Protein AF-A0A3A3GIR3-F1 (afdb_monomer)

Secondary structure (DSSP, 8-state):
-EEEEEEEEEEEEEEEEEETTTTEEEEEEEEEEEE------TT----PPEEEEE-GGGGGG--SSSEEEEEEEEEEEETTEEEEEEEEEEEEEEPP---------

Mean predicted aligned error: 8.64 Å

Structure (mmCIF, N/CA/C/O backbone):
data_AF-A0A3A3GIR3-F1
#
_entry.id   AF-A0A3A3GIR3-F1
#
loop_
_atom_site.group_PDB
_atom_site.id
_atom_site.type_symbol
_atom_site.label_atom_id
_atom_site.label_alt_id
_atom_site.label_comp_id
_atom_site.label_asym_id
_atom_site.label_entity_id
_atom_site.label_seq_id
_atom_site.pdbx_PDB_ins_code
_atom_site.Cartn_x
_atom_site.Cartn_y
_atom_site.Cartn_z
_atom_site.occupancy
_atom_site.B_iso_or_equiv
_atom_site.auth_seq_id
_atom_site.auth_comp_id
_atom_site.auth_asym_id
_atom_site.auth_atom_id
_atom_site.pdbx_PDB_model_num
ATOM 1 N N . MET A 1 1 ? -4.699 18.916 -3.707 1.00 73.94 1 MET A N 1
ATOM 2 C CA . MET A 1 1 ? -3.977 18.707 -4.983 1.00 73.94 1 MET A CA 1
ATOM 3 C C . MET A 1 1 ? -3.702 17.224 -5.104 1.00 73.94 1 MET A C 1
ATOM 5 O O . MET A 1 1 ? -3.248 16.655 -4.116 1.00 73.94 1 MET A O 1
ATOM 9 N N . GLU A 1 2 ? -4.017 16.615 -6.243 1.00 80.44 2 GLU A N 1
ATOM 10 C CA . GLU A 1 2 ? -3.791 15.188 -6.496 1.00 80.44 2 GLU A CA 1
ATOM 11 C C . GLU A 1 2 ? -2.673 15.020 -7.524 1.00 80.44 2 GLU A C 1
ATOM 13 O O . GLU A 1 2 ? -2.634 15.735 -8.526 1.00 80.44 2 GLU A O 1
ATOM 18 N N . GLN A 1 3 ? -1.749 14.100 -7.264 1.00 86.56 3 GLN A N 1
ATOM 19 C CA . GLN A 1 3 ? -0.644 13.780 -8.160 1.00 86.56 3 GLN A CA 1
ATOM 20 C C . GLN A 1 3 ? -0.461 12.268 -8.229 1.00 86.56 3 GLN A C 1
ATOM 22 O O . GLN A 1 3 ? -0.477 11.595 -7.205 1.00 86.56 3 GLN A O 1
ATOM 27 N N . LYS A 1 4 ? -0.245 11.728 -9.426 1.00 89.19 4 LYS A N 1
ATOM 28 C CA . LYS A 1 4 ? 0.101 10.316 -9.604 1.00 89.19 4 LYS A CA 1
ATOM 29 C C . LYS A 1 4 ? 1.597 10.102 -9.386 1.00 89.19 4 LYS A C 1
ATOM 31 O O . LYS A 1 4 ? 2.409 10.890 -9.869 1.00 89.19 4 LYS A O 1
ATOM 36 N N . MET A 1 5 ? 1.962 9.034 -8.684 1.00 90.25 5 MET A N 1
ATOM 37 C CA . MET A 1 5 ? 3.349 8.606 -8.513 1.00 90.25 5 MET A CA 1
ATOM 38 C C . MET A 1 5 ? 3.487 7.097 -8.703 1.00 90.25 5 MET A C 1
ATOM 40 O O . MET A 1 5 ? 2.599 6.332 -8.334 1.00 90.25 5 MET A O 1
ATOM 44 N N . LYS A 1 6 ? 4.630 6.662 -9.233 1.00 91.75 6 LYS A N 1
ATOM 45 C CA . LYS A 1 6 ? 4.973 5.240 -9.297 1.00 91.75 6 LYS A 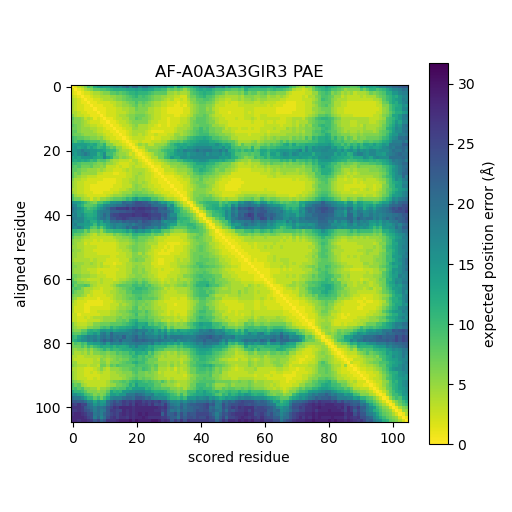CA 1
ATOM 46 C C . LYS A 1 6 ? 5.618 4.800 -7.987 1.00 91.75 6 LYS A C 1
ATOM 48 O O . LYS A 1 6 ? 6.523 5.461 -7.473 1.00 91.75 6 LYS A O 1
ATOM 53 N N . VAL A 1 7 ? 5.160 3.675 -7.457 1.00 91.62 7 VAL A N 1
ATOM 54 C CA . VAL A 1 7 ? 5.666 3.079 -6.220 1.00 91.62 7 VAL A CA 1
ATOM 55 C C . VAL A 1 7 ? 5.879 1.588 -6.403 1.00 91.62 7 VAL A C 1
ATOM 57 O O . VAL A 1 7 ? 5.145 0.943 -7.144 1.00 91.62 7 VAL A O 1
ATOM 60 N N . VAL A 1 8 ? 6.846 1.023 -5.688 1.00 92.00 8 VAL A N 1
ATOM 61 C CA . VAL A 1 8 ? 6.927 -0.431 -5.521 1.00 92.00 8 VAL A CA 1
ATOM 62 C C . VAL A 1 8 ? 6.210 -0.785 -4.231 1.00 92.00 8 VAL A C 1
ATOM 64 O O . VAL A 1 8 ? 6.636 -0.364 -3.155 1.00 92.00 8 VAL A O 1
ATOM 67 N N . VAL A 1 9 ? 5.127 -1.547 -4.331 1.00 92.94 9 VAL A N 1
ATOM 68 C CA . VAL A 1 9 ? 4.474 -2.150 -3.168 1.00 92.94 9 VAL A CA 1
ATOM 69 C C . VAL A 1 9 ? 5.265 -3.397 -2.800 1.00 92.94 9 VAL A C 1
ATOM 71 O O . VAL A 1 9 ? 5.506 -4.262 -3.638 1.00 92.94 9 VAL A O 1
ATOM 74 N N . LEU A 1 10 ? 5.701 -3.462 -1.546 1.00 92.06 10 LEU A N 1
ATOM 75 C CA . LEU A 1 10 ? 6.545 -4.530 -1.010 1.00 92.06 10 LEU A CA 1
ATOM 76 C C . LEU A 1 10 ? 5.731 -5.604 -0.290 1.00 92.06 10 LEU A C 1
ATOM 78 O O . LEU A 1 10 ? 6.126 -6.763 -0.256 1.00 92.06 10 LEU A O 1
ATOM 82 N N . GLY A 1 11 ? 4.617 -5.206 0.320 1.00 91.50 11 GLY A N 1
ATOM 83 C CA . GLY A 1 11 ? 3.799 -6.070 1.159 1.00 91.50 11 GLY A CA 1
ATOM 84 C C . GLY A 1 11 ? 2.511 -5.374 1.568 1.00 91.50 11 GLY A C 1
ATOM 85 O O . GLY A 1 11 ? 2.456 -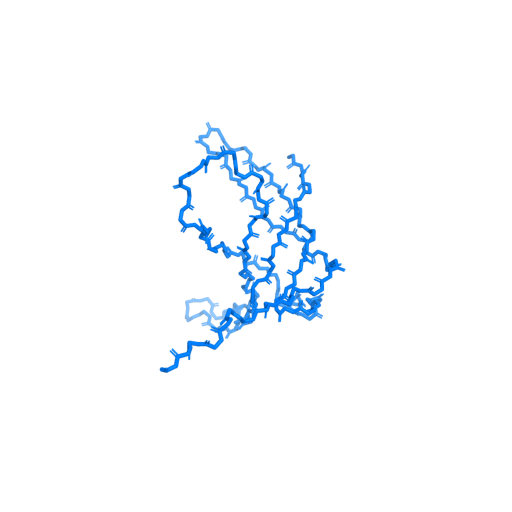4.145 1.632 1.00 91.50 11 GLY A O 1
ATOM 86 N N . ALA A 1 12 ? 1.491 -6.154 1.900 1.00 93.00 12 ALA A N 1
ATOM 87 C CA . ALA A 1 12 ? 0.307 -5.657 2.580 1.00 93.00 12 ALA A CA 1
ATOM 88 C C . ALA A 1 12 ? -0.141 -6.647 3.654 1.00 93.00 12 ALA A C 1
ATOM 90 O O . ALA A 1 12 ? 0.119 -7.845 3.555 1.00 93.00 12 ALA A O 1
ATOM 91 N N . SER A 1 13 ? -0.806 -6.148 4.690 1.00 92.81 13 SER A N 1
ATOM 92 C CA . SER A 1 13 ? -1.337 -6.965 5.782 1.00 92.81 13 SER A CA 1
ATOM 93 C C . SER A 1 13 ? -2.698 -6.444 6.218 1.00 92.81 13 SER A C 1
ATOM 95 O O . SER A 1 13 ? -2.910 -5.235 6.273 1.00 92.81 13 SER A O 1
ATOM 97 N N . ARG A 1 14 ? -3.621 -7.354 6.531 1.00 93.50 14 ARG A N 1
ATOM 98 C CA . ARG A 1 14 ? -4.912 -7.016 7.135 1.00 93.50 14 ARG A CA 1
ATOM 99 C C . ARG A 1 14 ? -4.816 -7.093 8.647 1.00 93.50 14 ARG A C 1
ATOM 101 O O . ARG A 1 14 ? -4.106 -7.945 9.178 1.00 93.50 14 ARG A O 1
ATOM 108 N N . TYR A 1 15 ? -5.564 -6.236 9.319 1.00 92.38 15 TYR A N 1
ATOM 109 C CA . TYR A 1 15 ? -5.777 -6.303 10.755 1.00 92.38 15 TYR A CA 1
ATOM 110 C C . TYR A 1 15 ? -7.264 -6.105 11.051 1.00 92.38 15 TYR A C 1
ATOM 112 O O . TYR A 1 15 ? -7.943 -5.358 10.349 1.00 92.38 15 TYR A O 1
ATOM 120 N N . ALA A 1 16 ? -7.746 -6.791 12.080 1.00 92.56 16 ALA A N 1
ATOM 121 C CA . ALA A 1 16 ? -9.074 -6.634 12.655 1.00 92.56 16 ALA A CA 1
ATOM 122 C C . ALA A 1 16 ? -8.951 -6.925 14.154 1.00 92.56 16 ALA A C 1
ATOM 124 O O . ALA A 1 16 ? -8.362 -7.940 14.533 1.00 92.56 16 ALA A O 1
ATOM 125 N N . PHE A 1 17 ? -9.406 -6.005 14.998 1.00 92.06 17 PHE A N 1
ATOM 126 C CA . PHE A 1 17 ? -9.410 -6.163 16.450 1.00 92.06 17 PHE A CA 1
ATOM 127 C C . PHE A 1 17 ? -10.528 -5.329 17.075 1.00 92.06 17 PHE A C 1
ATOM 129 O O . PHE A 1 17 ? -10.953 -4.324 16.513 1.00 92.06 17 PHE A O 1
ATOM 136 N N . GLU A 1 18 ? -10.997 -5.734 18.249 1.00 92.12 18 GLU A N 1
ATOM 137 C CA . GLU A 1 18 ? -12.016 -5.001 18.998 1.00 92.12 18 GLU A CA 1
ATOM 138 C C . GLU A 1 18 ? -11.366 -3.907 19.858 1.00 92.12 18 GLU A C 1
ATOM 140 O O . GLU A 1 18 ? -10.377 -4.149 20.554 1.00 92.12 18 GLU A O 1
ATOM 145 N N . ASP A 1 19 ? -11.900 -2.687 19.810 1.00 89.31 19 ASP A N 1
ATOM 146 C CA . ASP A 1 19 ? -11.495 -1.614 20.716 1.00 89.31 19 ASP A CA 1
ATOM 147 C C . ASP A 1 19 ? -12.171 -1.795 22.077 1.00 89.31 19 ASP A C 1
ATOM 149 O O . ASP A 1 19 ? -13.357 -1.504 22.238 1.00 89.31 19 ASP A O 1
ATOM 153 N N . GLU A 1 20 ? -11.389 -2.201 23.077 1.00 85.62 20 GLU A N 1
ATOM 154 C CA . GLU A 1 20 ? -11.838 -2.433 24.456 1.00 85.62 20 GLU A CA 1
ATOM 155 C C . GLU A 1 20 ? -12.568 -1.232 25.086 1.00 85.62 20 GLU A C 1
ATOM 157 O O . GLU A 1 20 ? -13.347 -1.402 26.022 1.00 85.62 20 GLU A O 1
ATOM 162 N N . LYS A 1 21 ? -12.335 -0.001 24.603 1.00 85.12 21 LYS A N 1
ATOM 163 C CA . LYS A 1 21 ? -12.973 1.205 25.155 1.00 85.12 21 LYS A CA 1
ATOM 164 C C . LYS A 1 21 ? -14.306 1.543 24.505 1.00 85.12 21 LYS A C 1
ATOM 166 O O . LYS A 1 21 ? -15.158 2.140 25.162 1.00 85.12 21 LYS A O 1
ATOM 171 N N . SER A 1 22 ? -14.464 1.247 23.218 1.00 84.31 22 SER A N 1
ATOM 172 C CA . SER A 1 22 ? -15.651 1.632 22.447 1.00 84.31 22 SER A CA 1
ATOM 173 C C . SER A 1 22 ? -16.537 0.452 22.047 1.00 84.31 22 SER A C 1
ATOM 175 O O . SER A 1 22 ? -17.664 0.684 21.606 1.00 84.31 22 SER A O 1
ATOM 177 N N . GLY A 1 23 ? -16.058 -0.788 22.213 1.00 82.88 23 GLY A N 1
ATOM 178 C CA . GLY A 1 23 ? -16.731 -2.015 21.776 1.00 82.88 23 GLY A CA 1
ATOM 179 C C . GLY A 1 23 ? -16.901 -2.095 20.257 1.00 82.88 23 GLY A C 1
ATOM 180 O O . GLY A 1 23 ? -17.776 -2.802 19.765 1.00 82.88 23 GLY A O 1
ATOM 181 N N . ARG A 1 24 ? -16.139 -1.294 19.501 1.00 87.00 24 ARG A N 1
ATOM 182 C CA . ARG A 1 24 ? -16.204 -1.247 18.038 1.00 87.00 24 ARG A CA 1
ATOM 183 C C . ARG A 1 24 ? -15.082 -2.079 17.448 1.00 87.00 24 ARG A C 1
ATOM 185 O O . ARG A 1 24 ? -13.941 -1.998 17.895 1.00 87.00 24 ARG A O 1
ATOM 192 N N . GLU A 1 25 ? -15.405 -2.822 16.401 1.00 88.62 25 GLU A N 1
ATOM 193 C CA . GLU A 1 25 ? -14.409 -3.501 15.585 1.00 88.62 25 GLU A CA 1
ATOM 194 C C . GLU A 1 25 ? -13.625 -2.468 14.764 1.00 88.62 25 GLU A C 1
ATOM 196 O O . GLU A 1 25 ? -14.198 -1.633 14.059 1.00 88.62 25 GLU A O 1
ATOM 201 N N . ILE A 1 26 ? -12.301 -2.494 14.901 1.00 88.69 26 ILE A N 1
ATOM 202 C CA . ILE A 1 26 ? -11.363 -1.701 14.116 1.00 88.69 26 ILE A CA 1
ATOM 203 C C . ILE A 1 26 ? -10.683 -2.642 13.135 1.00 88.69 26 ILE A C 1
ATOM 205 O O . ILE A 1 26 ? -9.876 -3.493 13.512 1.00 88.69 26 ILE A O 1
ATOM 209 N N . GLU A 1 27 ? -10.961 -2.430 11.856 1.00 92.56 27 GLU A N 1
ATOM 210 C CA . GLU A 1 27 ? -10.368 -3.186 10.765 1.00 92.56 27 GLU A CA 1
ATOM 211 C C . GLU A 1 27 ? -9.679 -2.278 9.743 1.00 92.56 27 GLU A C 1
ATOM 213 O O . GLU A 1 27 ? -9.987 -1.091 9.603 1.00 92.56 27 GLU A O 1
ATOM 218 N N . GLY A 1 28 ? -8.698 -2.830 9.036 1.00 93.12 28 GLY A N 1
ATOM 219 C CA . GLY A 1 28 ? -8.033 -2.137 7.943 1.00 93.12 28 GLY A CA 1
ATOM 220 C C . GL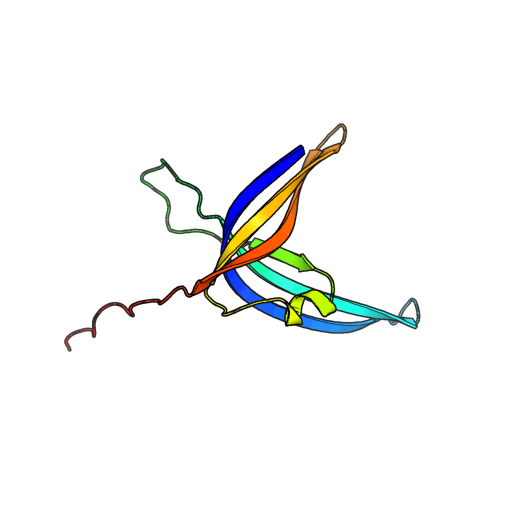Y A 1 28 ? -6.945 -2.958 7.270 1.00 93.12 28 GLY A C 1
ATOM 221 O O . GLY A 1 28 ? -6.635 -4.090 7.648 1.00 93.12 28 GLY A O 1
ATOM 222 N N . CYS A 1 29 ? -6.349 -2.361 6.245 1.00 93.50 29 CYS A N 1
ATOM 223 C CA . CYS A 1 29 ? -5.237 -2.922 5.497 1.00 93.50 29 CYS A CA 1
ATOM 224 C C . CYS A 1 29 ? -4.038 -1.977 5.568 1.00 93.50 29 CYS A C 1
ATOM 226 O O . CYS A 1 29 ? -4.144 -0.800 5.236 1.00 93.50 29 CYS A O 1
ATOM 228 N N . LYS A 1 30 ? -2.872 -2.482 5.966 1.00 93.81 30 LYS A N 1
ATOM 229 C CA . LYS A 1 30 ? -1.616 -1.734 5.969 1.00 93.81 30 LYS A CA 1
ATOM 230 C C . LYS A 1 30 ? -0.781 -2.121 4.759 1.00 93.81 30 LYS A C 1
ATOM 232 O O . LYS A 1 30 ? -0.380 -3.278 4.639 1.00 93.81 30 LYS A O 1
ATOM 237 N N . VAL A 1 31 ? -0.500 -1.155 3.890 1.00 93.19 31 VAL A N 1
ATOM 238 C CA . VAL A 1 31 ? 0.267 -1.339 2.651 1.00 93.19 31 VAL A CA 1
ATOM 239 C C . VAL A 1 31 ? 1.650 -0.728 2.816 1.00 93.19 31 VAL A C 1
ATOM 241 O O . VAL A 1 31 ? 1.771 0.451 3.141 1.00 93.19 31 VAL A O 1
ATOM 244 N N . HIS A 1 32 ? 2.690 -1.521 2.577 1.00 94.06 32 HIS A N 1
ATOM 245 C CA . HIS A 1 32 ? 4.087 -1.105 2.616 1.00 94.06 32 HIS A CA 1
ATOM 246 C C . HIS A 1 32 ? 4.600 -0.846 1.200 1.00 94.06 32 HIS A C 1
ATOM 248 O O . HIS A 1 32 ? 4.514 -1.724 0.341 1.00 94.06 32 HIS A O 1
ATOM 254 N N . TYR A 1 33 ? 5.165 0.334 0.955 1.00 92.12 33 TYR A N 1
ATOM 255 C CA . TYR A 1 33 ? 5.642 0.725 -0.371 1.00 92.12 33 TYR A CA 1
ATOM 256 C C . TYR A 1 33 ? 6.884 1.616 -0.312 1.00 92.12 33 TYR A C 1
ATOM 258 O O . TYR A 1 33 ? 7.146 2.293 0.683 1.00 92.12 33 TYR A O 1
ATOM 266 N N . VAL A 1 34 ? 7.637 1.656 -1.408 1.00 91.25 34 VAL A N 1
ATOM 267 C CA . VAL A 1 34 ? 8.720 2.620 -1.632 1.00 91.25 34 VAL A CA 1
ATOM 268 C C . VAL A 1 34 ? 8.399 3.486 -2.851 1.00 91.25 34 VAL A C 1
ATOM 270 O O . VAL A 1 34 ? 8.011 2.955 -3.894 1.00 91.25 34 VAL A O 1
ATOM 273 N N . PRO A 1 35 ? 8.518 4.821 -2.752 1.00 88.88 35 PRO A N 1
ATOM 274 C CA . PRO A 1 35 ? 8.340 5.688 -3.906 1.00 88.88 35 PRO A CA 1
ATOM 275 C C . PRO A 1 35 ? 9.517 5.530 -4.866 1.00 88.88 35 PRO A C 1
ATOM 277 O O . PRO A 1 35 ? 10.673 5.596 -4.447 1.00 88.88 35 PRO A O 1
ATOM 280 N N . ILE A 1 36 ? 9.228 5.388 -6.158 1.00 82.94 36 ILE A N 1
ATOM 281 C CA . ILE A 1 36 ? 10.251 5.453 -7.204 1.00 82.94 36 ILE A CA 1
ATOM 282 C C . ILE A 1 36 ? 10.476 6.932 -7.503 1.00 82.94 36 ILE A C 1
ATOM 284 O O . ILE A 1 36 ? 9.946 7.491 -8.461 1.00 82.94 36 ILE A O 1
ATOM 288 N N . ALA A 1 37 ? 11.191 7.607 -6.609 1.00 71.62 37 ALA A N 1
ATOM 289 C CA . ALA A 1 37 ? 11.687 8.941 -6.895 1.00 71.62 37 ALA A CA 1
ATOM 290 C C . ALA A 1 37 ? 12.959 8.816 -7.739 1.00 71.62 37 ALA A C 1
ATOM 292 O O . ALA A 1 37 ? 13.818 7.983 -7.454 1.00 71.62 37 ALA A O 1
ATOM 293 N N . ALA A 1 38 ? 13.105 9.674 -8.746 1.00 55.41 38 ALA A N 1
ATOM 294 C CA . ALA A 1 38 ? 14.407 9.928 -9.345 1.00 55.41 38 ALA A CA 1
ATOM 295 C C . ALA A 1 38 ? 15.238 10.702 -8.311 1.00 55.41 38 ALA A C 1
ATOM 297 O O . ALA A 1 38 ? 15.149 11.927 -8.241 1.00 55.41 38 ALA A O 1
ATOM 298 N N . SER A 1 39 ? 15.969 10.010 -7.434 1.00 54.34 39 SER A N 1
ATOM 299 C CA . SER A 1 39 ? 16.921 10.696 -6.566 1.00 54.34 39 SER A CA 1
ATOM 300 C C . SER A 1 39 ? 18.158 11.056 -7.386 1.00 54.34 39 SER A C 1
ATOM 302 O O . SER A 1 39 ? 18.851 10.207 -7.935 1.00 54.34 39 SER A O 1
ATOM 304 N N . THR A 1 40 ? 18.411 12.354 -7.507 1.00 56.03 40 THR A N 1
ATOM 305 C CA . THR A 1 40 ? 19.587 12.941 -8.167 1.00 56.03 40 THR A CA 1
ATOM 306 C C . THR A 1 40 ? 20.807 13.021 -7.243 1.00 56.03 40 THR A C 1
ATOM 308 O O . THR A 1 40 ? 21.839 13.568 -7.626 1.00 56.03 40 THR A O 1
ATOM 311 N N . GLU A 1 41 ? 20.716 12.491 -6.021 1.00 59.88 41 GLU A N 1
ATOM 312 C CA . GLU A 1 41 ? 21.778 12.574 -5.020 1.00 59.88 41 GLU A CA 1
ATOM 313 C C . GLU A 1 41 ? 22.627 11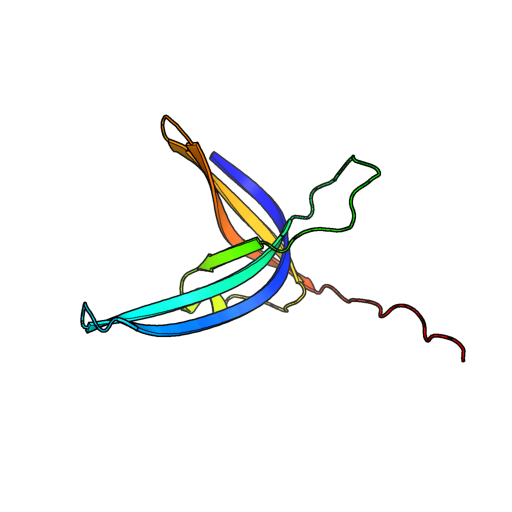.298 -5.000 1.00 59.88 41 GLU A C 1
ATOM 315 O O . GLU A 1 41 ? 22.190 10.240 -4.550 1.00 59.88 41 GLU A O 1
ATOM 320 N N . ASN A 1 42 ? 23.885 11.431 -5.429 1.00 58.09 42 ASN A N 1
ATOM 321 C CA . ASN A 1 42 ? 24.883 10.360 -5.583 1.00 58.09 42 ASN A CA 1
ATOM 322 C C . ASN A 1 42 ? 25.306 9.639 -4.281 1.00 58.09 42 ASN A C 1
ATOM 324 O O . ASN A 1 42 ? 26.282 8.894 -4.295 1.00 58.09 42 ASN A O 1
ATOM 328 N N . ASN A 1 43 ? 24.625 9.855 -3.151 1.00 65.12 43 ASN A N 1
ATOM 329 C CA . ASN A 1 43 ? 25.054 9.349 -1.843 1.00 65.12 43 ASN A CA 1
ATOM 330 C C . ASN A 1 43 ? 23.925 8.726 -0.998 1.00 65.12 43 ASN A C 1
ATOM 332 O O . ASN A 1 43 ? 23.990 8.726 0.232 1.00 65.12 43 ASN A O 1
ATOM 336 N N . GLN A 1 44 ? 22.878 8.193 -1.634 1.00 63.66 44 GLN A N 1
ATOM 337 C CA . GLN A 1 44 ? 21.781 7.525 -0.925 1.00 63.66 44 GLN A CA 1
ATOM 338 C C . GLN A 1 44 ? 22.052 6.025 -0.719 1.00 63.66 44 GLN A C 1
ATOM 340 O O . GLN A 1 44 ? 22.274 5.276 -1.667 1.00 63.66 44 GLN A O 1
ATOM 345 N N . LYS A 1 45 ? 21.986 5.563 0.538 1.00 65.56 45 LYS A N 1
ATOM 346 C CA . LYS A 1 45 ? 22.097 4.143 0.932 1.00 65.56 45 LYS A CA 1
ATOM 347 C C . LYS A 1 45 ? 20.726 3.448 0.939 1.00 65.56 45 LYS A C 1
ATOM 349 O O . LYS A 1 45 ? 20.310 2.895 1.954 1.00 65.56 45 LYS A O 1
ATOM 354 N N . GLY A 1 46 ? 20.028 3.492 -0.194 1.00 72.50 46 GLY A N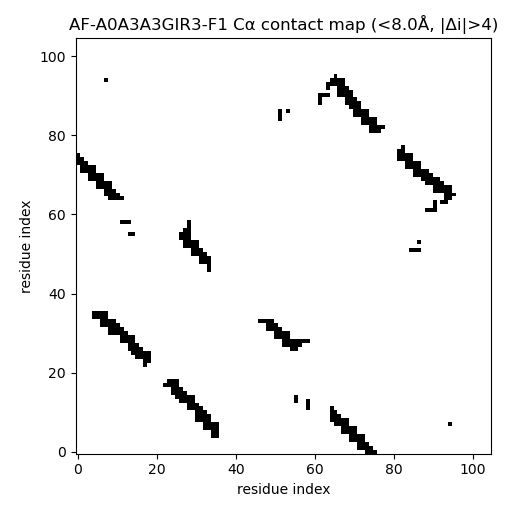 1
ATOM 355 C CA . GLY A 1 46 ? 18.705 2.881 -0.365 1.00 72.50 46 GLY A CA 1
ATOM 356 C C . GLY A 1 46 ? 17.531 3.761 0.086 1.00 72.50 46 GLY A C 1
ATOM 357 O O . GLY A 1 46 ? 17.698 4.939 0.396 1.00 72.50 46 GLY A O 1
ATOM 358 N N . LEU A 1 47 ? 16.326 3.180 0.085 1.00 80.56 47 LEU A N 1
ATOM 359 C CA . LEU A 1 47 ? 15.061 3.863 0.383 1.00 80.56 47 LEU A CA 1
ATOM 360 C C . LEU A 1 47 ? 14.379 3.243 1.605 1.00 80.56 47 LEU A C 1
ATOM 362 O O . LEU A 1 47 ? 14.341 2.023 1.748 1.00 80.56 47 LEU A O 1
ATOM 366 N N . ILE A 1 48 ? 13.796 4.085 2.462 1.00 85.06 48 ILE A N 1
ATOM 367 C CA . ILE A 1 48 ? 13.016 3.634 3.620 1.00 85.06 48 ILE A CA 1
ATOM 368 C C . ILE A 1 48 ? 11.57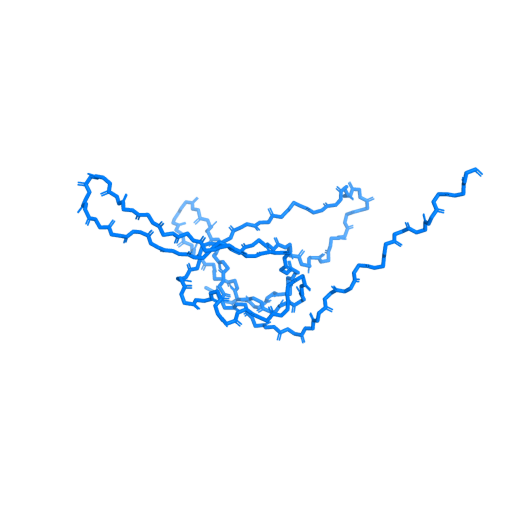8 3.325 3.169 1.00 85.06 48 ILE A C 1
ATOM 370 O O . ILE A 1 48 ? 10.916 4.223 2.633 1.00 85.06 48 ILE A O 1
ATOM 374 N N . PRO A 1 49 ? 11.064 2.102 3.404 1.00 89.06 49 PRO A N 1
ATOM 375 C CA . PRO A 1 49 ? 9.667 1.775 3.150 1.00 89.06 49 PRO A CA 1
ATOM 376 C C . PRO A 1 49 ? 8.717 2.654 3.958 1.00 89.06 49 PRO A C 1
ATOM 378 O O . PRO A 1 49 ? 8.868 2.825 5.169 1.00 89.06 49 PRO A O 1
ATOM 381 N N . LYS A 1 50 ? 7.702 3.182 3.283 1.00 90.81 50 LYS A N 1
ATOM 382 C CA . LYS A 1 50 ? 6.566 3.872 3.893 1.00 90.81 50 LYS A CA 1
ATOM 383 C C . LYS A 1 50 ? 5.413 2.894 4.074 1.00 90.81 50 LYS A C 1
ATOM 385 O O . LYS A 1 50 ? 5.368 1.854 3.420 1.00 90.81 50 LYS A O 1
ATOM 390 N N . ALA A 1 51 ? 4.495 3.227 4.974 1.00 91.38 51 ALA A N 1
ATOM 391 C CA . ALA A 1 51 ? 3.294 2.444 5.202 1.00 91.38 51 ALA A CA 1
ATOM 392 C C . ALA A 1 51 ? 2.069 3.351 5.236 1.00 91.38 51 ALA A C 1
ATOM 394 O O . ALA A 1 51 ? 2.110 4.401 5.875 1.00 91.38 51 ALA A O 1
ATOM 395 N N . GLU A 1 52 ? 0.997 2.916 4.586 1.00 91.69 52 GLU A N 1
ATOM 396 C CA . GLU A 1 52 ? -0.289 3.611 4.572 1.00 91.69 52 GLU A CA 1
ATOM 397 C C . GLU A 1 52 ? -1.412 2.664 4.966 1.00 91.69 52 GLU A C 1
ATOM 399 O O . GLU A 1 52 ? -1.386 1.469 4.653 1.00 91.69 52 GLU A O 1
ATOM 404 N N . THR A 1 53 ? -2.386 3.218 5.680 1.00 91.81 53 THR A N 1
ATOM 405 C CA . THR A 1 53 ? -3.579 2.493 6.105 1.00 91.81 53 THR A CA 1
ATOM 406 C C . THR A 1 53 ? -4.706 2.743 5.114 1.00 91.81 53 THR A C 1
ATOM 408 O O . THR A 1 53 ? -5.075 3.886 4.842 1.00 91.81 53 THR A O 1
ATOM 411 N N . MET A 1 54 ? -5.268 1.650 4.618 1.00 89.69 54 MET A N 1
ATOM 412 C CA . MET A 1 54 ? -6.366 1.580 3.666 1.00 89.69 54 MET A CA 1
ATOM 413 C C . MET A 1 54 ? -7.542 0.818 4.284 1.00 89.69 54 MET A C 1
ATOM 415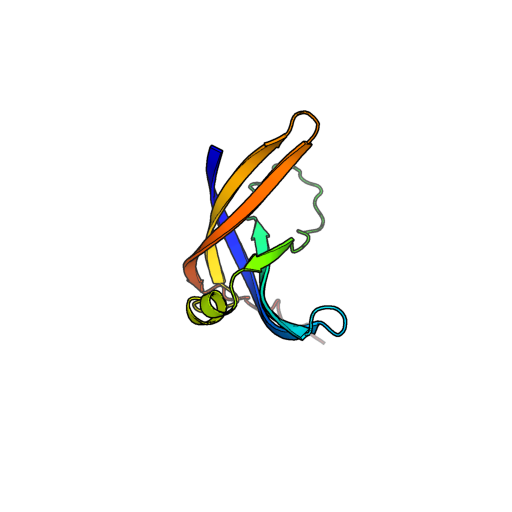 O O . MET A 1 54 ? -7.408 0.184 5.336 1.00 89.69 54 MET A O 1
ATOM 419 N N . GLU A 1 55 ? -8.692 0.870 3.618 1.00 90.56 55 GLU A N 1
ATOM 420 C CA . GLU A 1 55 ? -9.863 0.079 3.999 1.00 90.56 55 GLU A CA 1
ATOM 421 C C . GLU A 1 55 ? -9.554 -1.423 3.967 1.00 90.56 55 GLU A C 1
ATOM 423 O O . GLU A 1 55 ? -8.691 -1.883 3.217 1.00 90.56 55 GLU A O 1
ATOM 428 N N . TYR A 1 56 ? -10.249 -2.204 4.794 1.00 90.44 56 TYR A N 1
ATOM 429 C CA . TYR A 1 56 ? -10.018 -3.646 4.898 1.00 90.44 56 TYR A CA 1
ATOM 430 C C . TYR A 1 56 ? -10.245 -4.375 3.560 1.00 90.44 56 TYR A C 1
ATOM 432 O O . TYR A 1 56 ? -9.467 -5.257 3.185 1.00 90.44 56 TYR A O 1
ATOM 440 N N . SER A 1 57 ? -11.265 -3.948 2.808 1.00 89.69 57 SER A N 1
ATOM 441 C CA . SER A 1 57 ? -11.621 -4.434 1.467 1.00 89.69 57 SER A CA 1
ATOM 442 C C . SER A 1 57 ? -10.499 -4.258 0.443 1.00 89.69 57 SER A C 1
ATOM 444 O O . SER A 1 57 ? -10.305 -5.139 -0.396 1.00 89.69 57 SER A O 1
ATOM 446 N N . PHE A 1 58 ? -9.714 -3.181 0.562 1.00 88.19 58 PHE A N 1
ATOM 447 C CA . PHE A 1 58 ? -8.643 -2.830 -0.372 1.00 88.19 58 PHE A CA 1
ATOM 448 C C . PHE A 1 58 ? -7.587 -3.932 -0.509 1.00 88.19 58 PHE A C 1
ATOM 450 O O . PHE A 1 58 ? -6.974 -4.092 -1.560 1.00 88.19 58 PHE A O 1
ATOM 457 N N . PHE A 1 59 ? -7.385 -4.741 0.534 1.00 88.94 59 PHE A N 1
ATOM 458 C CA . PHE A 1 59 ? -6.450 -5.862 0.474 1.00 88.94 59 PHE A CA 1
ATOM 459 C C . PHE A 1 59 ? -6.777 -6.850 -0.654 1.00 88.94 59 PHE A C 1
ATOM 461 O O . PHE A 1 59 ? -5.867 -7.418 -1.247 1.00 88.94 59 PHE A O 1
ATOM 468 N N . ASN A 1 60 ? -8.062 -7.044 -0.964 1.00 87.94 60 ASN A N 1
ATOM 469 C CA . ASN A 1 60 ? -8.495 -7.965 -2.016 1.00 87.94 60 ASN A CA 1
ATOM 470 C C . ASN A 1 60 ? -8.309 -7.381 -3.426 1.00 87.94 60 ASN A C 1
ATOM 472 O O . ASN A 1 60 ? -8.347 -8.123 -4.403 1.00 87.94 60 ASN A O 1
ATOM 476 N N . GLU A 1 61 ? -8.125 -6.065 -3.535 1.00 88.06 61 GLU A N 1
ATOM 477 C CA . GLU A 1 61 ? -7.884 -5.360 -4.798 1.00 88.06 61 GLU A CA 1
ATOM 478 C C . GLU A 1 61 ? -6.394 -5.330 -5.165 1.00 88.06 61 GLU A C 1
ATOM 480 O O . GLU A 1 61 ? -6.027 -5.004 -6.297 1.00 88.06 61 GLU A O 1
ATOM 485 N N . LEU A 1 62 ? -5.512 -5.677 -4.221 1.00 86.56 62 LEU A N 1
ATOM 486 C CA . LEU A 1 62 ? -4.083 -5.748 -4.481 1.00 86.56 62 LEU A CA 1
ATOM 487 C C . LEU A 1 62 ? -3.765 -6.908 -5.429 1.00 86.56 62 LEU A C 1
ATOM 489 O O . LEU A 1 62 ? -4.071 -8.066 -5.159 1.00 86.56 62 LEU A O 1
ATOM 493 N N . GLY A 1 63 ? -3.092 -6.573 -6.531 1.00 86.75 63 GLY A N 1
ATOM 494 C CA . GLY A 1 63 ? -2.468 -7.548 -7.425 1.00 86.75 63 GLY A CA 1
ATOM 495 C C . GLY A 1 63 ? -1.238 -8.233 -6.813 1.00 86.75 63 GLY A C 1
ATOM 496 O O . GLY A 1 63 ? -1.090 -8.348 -5.597 1.00 86.75 63 GLY A O 1
ATOM 497 N N . THR A 1 64 ? -0.321 -8.678 -7.670 1.00 88.19 64 THR A N 1
ATOM 498 C CA . THR A 1 64 ? 0.911 -9.347 -7.235 1.00 88.19 64 THR A CA 1
ATOM 499 C C . THR A 1 64 ? 1.808 -8.406 -6.433 1.00 88.19 64 THR A C 1
ATOM 501 O O . THR A 1 64 ? 2.192 -7.336 -6.904 1.00 88.19 64 THR A O 1
ATOM 504 N N . VAL A 1 65 ? 2.202 -8.854 -5.241 1.00 88.19 65 VAL A N 1
ATOM 505 C CA . VAL A 1 65 ? 3.147 -8.164 -4.361 1.00 88.19 65 VAL A CA 1
ATOM 506 C C . VAL A 1 65 ? 4.346 -9.094 -4.106 1.00 88.19 65 VAL A C 1
ATOM 508 O O . VAL A 1 65 ? 4.124 -10.246 -3.733 1.00 88.19 65 VAL A O 1
ATOM 511 N N . PRO A 1 66 ? 5.604 -8.647 -4.286 1.00 91.06 66 PRO A N 1
ATOM 512 C CA . PRO A 1 66 ? 6.023 -7.297 -4.656 1.00 91.06 66 PRO A CA 1
ATOM 513 C C . PRO A 1 66 ? 5.695 -6.933 -6.113 1.00 91.06 66 PRO A C 1
ATOM 515 O O . PRO A 1 66 ? 5.810 -7.749 -7.027 1.00 91.06 66 PRO A O 1
ATOM 518 N N . GLY A 1 67 ? 5.299 -5.680 -6.330 1.00 91.69 67 GLY A N 1
ATOM 519 C CA . GLY A 1 67 ? 4.856 -5.196 -7.637 1.00 91.69 67 GLY A CA 1
ATOM 520 C C . GLY A 1 67 ? 4.992 -3.689 -7.784 1.00 91.69 67 GLY A C 1
ATOM 521 O O . GLY A 1 67 ? 5.086 -2.955 -6.798 1.00 91.69 67 GLY A O 1
ATOM 522 N N . LEU A 1 68 ? 5.012 -3.225 -9.027 1.00 92.12 68 LEU A N 1
ATOM 523 C CA . LEU A 1 68 ? 4.950 -1.821 -9.388 1.00 92.12 68 LEU A CA 1
ATOM 524 C C . LEU A 1 68 ? 3.486 -1.380 -9.446 1.00 92.12 68 LEU A C 1
ATOM 526 O O . LEU A 1 68 ? 2.660 -2.008 -10.109 1.00 92.12 68 LEU A O 1
ATOM 530 N N . TYR A 1 69 ? 3.182 -0.275 -8.775 1.00 93.88 69 TYR A N 1
ATOM 531 C CA . TYR A 1 69 ? 1.852 0.315 -8.716 1.00 93.88 69 TYR A CA 1
ATOM 532 C C . TYR A 1 69 ? 1.909 1.805 -9.059 1.00 93.88 69 TYR A C 1
ATOM 534 O O . TYR A 1 69 ? 2.887 2.500 -8.768 1.00 93.88 69 TYR A O 1
ATOM 542 N N . GLU A 1 70 ? 0.833 2.314 -9.649 1.00 93.12 70 GLU A N 1
ATOM 543 C CA . GLU A 1 70 ? 0.543 3.745 -9.698 1.00 93.12 70 GLU A CA 1
ATOM 544 C C . GLU A 1 70 ? -0.295 4.112 -8.477 1.00 93.12 70 GLU A C 1
ATOM 546 O O . GLU A 1 70 ? -1.340 3.511 -8.250 1.00 93.12 70 GLU A O 1
ATOM 551 N N . ALA A 1 71 ? 0.154 5.082 -7.687 1.00 92.25 71 ALA A N 1
ATOM 552 C CA . ALA A 1 71 ? -0.556 5.561 -6.510 1.00 92.25 71 ALA A CA 1
ATOM 553 C C . ALA A 1 71 ? -0.906 7.043 -6.650 1.00 92.25 71 ALA A C 1
ATOM 555 O O . ALA A 1 71 ? -0.133 7.833 -7.200 1.00 92.25 71 ALA A O 1
ATOM 556 N N . THR A 1 72 ? -2.049 7.437 -6.100 1.00 91.50 72 THR A N 1
ATOM 557 C CA . THR A 1 72 ? -2.468 8.836 -6.015 1.00 91.50 72 THR A CA 1
ATOM 558 C C . THR A 1 72 ? -1.992 9.446 -4.704 1.00 91.50 72 THR A C 1
ATOM 560 O O . THR A 1 72 ? -2.294 8.962 -3.618 1.00 91.50 72 THR A O 1
ATOM 563 N N . VAL A 1 73 ? -1.267 10.553 -4.799 1.00 89.12 73 VAL A N 1
ATOM 564 C CA . VAL A 1 73 ? -0.842 11.381 -3.673 1.00 89.12 73 VAL A CA 1
ATOM 565 C C . VAL A 1 73 ? -1.772 12.568 -3.564 1.00 89.12 73 VAL A C 1
ATOM 567 O O . VAL A 1 73 ? -1.827 13.411 -4.459 1.00 89.12 73 VAL A O 1
ATOM 570 N N . THR A 1 74 ? -2.469 12.659 -2.441 1.00 88.44 74 THR A N 1
ATOM 571 C CA . THR A 1 74 ? -3.288 13.816 -2.104 1.00 88.44 74 THR A CA 1
ATOM 572 C C . THR A 1 74 ? -2.552 14.676 -1.093 1.00 88.44 74 THR A C 1
ATOM 574 O O . THR A 1 74 ? -2.244 14.239 0.017 1.00 88.44 74 THR A O 1
ATOM 577 N N . PHE A 1 75 ? -2.286 15.924 -1.463 1.00 83.81 75 PHE A N 1
ATOM 578 C CA . PHE A 1 75 ? -1.726 16.919 -0.558 1.00 83.81 75 PHE A CA 1
ATOM 579 C C . PHE A 1 75 ? -2.856 17.715 0.087 1.00 83.81 75 PHE A C 1
ATOM 581 O O . PHE A 1 75 ? -3.613 18.407 -0.604 1.00 83.81 75 PHE A O 1
ATOM 588 N N . SER A 1 76 ? -2.942 17.634 1.414 1.00 81.62 76 SER A N 1
ATOM 589 C CA . SER A 1 76 ? -3.774 18.511 2.233 1.00 81.62 76 SER A CA 1
ATOM 590 C C . SER A 1 76 ? -2.888 19.561 2.898 1.00 81.62 76 SER A C 1
ATOM 592 O O . SER A 1 76 ? -1.947 19.223 3.625 1.00 81.62 76 SER A O 1
ATOM 594 N N . MET A 1 77 ? -3.183 20.832 2.639 1.00 75.50 77 MET A N 1
ATOM 595 C CA . MET A 1 77 ? -2.538 21.958 3.305 1.00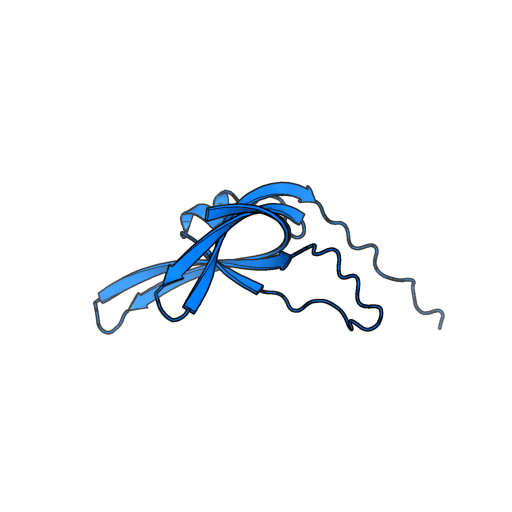 75.50 77 MET A CA 1
ATOM 596 C C . MET A 1 77 ? -3.400 22.367 4.496 1.00 75.50 77 MET A C 1
ATOM 598 O O . MET A 1 77 ? -4.545 22.776 4.330 1.00 75.50 77 MET A O 1
ATOM 602 N N . SER A 1 78 ? -2.853 22.254 5.702 1.00 75.81 78 SER A N 1
ATOM 603 C CA . SER A 1 78 ? -3.365 22.972 6.866 1.00 75.81 78 SER A CA 1
ATOM 604 C C . SER A 1 78 ? -2.403 24.115 7.175 1.00 75.81 78 SER A C 1
ATOM 606 O O . SER A 1 78 ? -1.221 24.025 6.846 1.00 75.81 78 SER A O 1
ATOM 608 N N . SER A 1 79 ? -2.885 25.176 7.821 1.00 70.69 79 SER A N 1
ATOM 609 C CA . SER A 1 79 ? -2.179 26.451 8.048 1.00 70.69 79 SER A CA 1
ATOM 610 C C . SER A 1 79 ? -0.783 26.349 8.686 1.00 70.69 79 SER A C 1
ATOM 612 O O . SER A 1 79 ? -0.054 27.336 8.697 1.00 70.69 79 SER A O 1
ATOM 614 N N . LYS A 1 80 ? -0.387 25.175 9.200 1.00 72.62 80 LYS A N 1
ATOM 615 C CA . LYS A 1 80 ? 0.949 24.905 9.752 1.00 72.62 80 LYS A CA 1
ATOM 616 C C . LYS A 1 80 ? 1.658 23.664 9.200 1.00 72.62 80 LYS A C 1
ATOM 618 O O . LYS A 1 80 ? 2.831 23.496 9.496 1.00 72.62 80 LYS A O 1
ATOM 623 N N . ASN A 1 81 ? 0.990 22.786 8.446 1.00 71.31 81 ASN A N 1
ATOM 624 C CA . ASN A 1 81 ? 1.579 21.518 7.998 1.00 71.31 81 ASN A CA 1
ATOM 625 C C . ASN A 1 81 ? 1.021 21.074 6.642 1.00 71.31 81 ASN A C 1
ATOM 627 O O . ASN A 1 81 ? -0.195 21.072 6.431 1.00 71.31 81 ASN A O 1
ATOM 631 N N . ILE A 1 82 ? 1.914 20.621 5.762 1.00 76.75 82 ILE A N 1
ATOM 632 C CA . ILE A 1 82 ? 1.558 19.910 4.532 1.00 76.75 82 ILE A CA 1
ATOM 633 C C . ILE A 1 82 ? 1.556 18.419 4.863 1.00 76.75 82 ILE A C 1
ATOM 635 O O . ILE A 1 82 ? 2.592 17.860 5.218 1.00 76.75 82 ILE A O 1
ATOM 639 N N . LYS A 1 83 ? 0.393 17.773 4.761 1.00 79.31 83 LYS A N 1
ATOM 640 C CA . LYS A 1 83 ? 0.285 16.314 4.868 1.00 79.31 83 LYS A CA 1
ATOM 641 C C . LYS A 1 83 ? 0.044 15.738 3.480 1.00 79.31 83 LYS A C 1
ATOM 643 O O . LYS A 1 83 ? -0.881 16.168 2.792 1.00 79.31 83 LYS A O 1
ATOM 648 N N . ALA A 1 84 ? 0.879 14.784 3.088 1.00 80.88 84 ALA A N 1
ATOM 649 C CA . ALA A 1 84 ? 0.664 13.958 1.910 1.00 80.88 84 ALA A CA 1
ATOM 650 C C . ALA A 1 84 ? 0.037 12.640 2.369 1.00 80.88 84 ALA A C 1
ATOM 652 O O . ALA A 1 84 ? 0.575 12.002 3.271 1.00 80.88 84 ALA A O 1
ATOM 653 N N . LYS A 1 85 ? -1.091 12.268 1.770 1.00 85.62 85 LYS A N 1
ATOM 654 C CA . LYS A 1 85 ? -1.734 10.966 1.953 1.00 85.62 85 LYS A CA 1
ATOM 655 C C . LYS A 1 85 ? -1.658 10.213 0.637 1.00 85.62 85 LYS A C 1
ATOM 657 O O . LYS A 1 85 ? -1.979 10.792 -0.401 1.00 85.62 85 LYS A O 1
ATOM 662 N N . VAL A 1 86 ? -1.241 8.954 0.676 1.00 86.56 86 VAL A N 1
ATOM 663 C CA . VAL A 1 86 ? -1.204 8.104 -0.518 1.00 86.56 86 VAL A CA 1
ATOM 664 C C . VAL A 1 86 ? -2.398 7.157 -0.514 1.00 86.56 86 VAL A C 1
ATOM 666 O O . VAL A 1 86 ? -2.725 6.561 0.507 1.00 86.56 86 VAL A O 1
ATOM 669 N N . SER A 1 87 ? -3.070 7.045 -1.654 1.00 86.56 87 SER A N 1
ATOM 670 C CA . SER A 1 87 ? -4.264 6.222 -1.843 1.00 86.56 87 SER A CA 1
ATOM 671 C C . SER A 1 87 ? -4.342 5.692 -3.275 1.00 86.56 87 SER A C 1
ATOM 673 O O . SER A 1 87 ? -3.580 6.118 -4.140 1.00 86.56 87 SER A O 1
ATOM 675 N N . ASN A 1 88 ? -5.289 4.787 -3.538 1.00 86.12 88 ASN A N 1
ATOM 676 C CA . ASN A 1 88 ? -5.592 4.244 -4.869 1.00 86.12 88 ASN A CA 1
ATOM 677 C C . ASN A 1 88 ? -4.369 3.626 -5.568 1.00 86.12 88 ASN A C 1
ATOM 679 O O . ASN A 1 88 ? -3.897 4.152 -6.575 1.00 86.12 88 ASN A O 1
ATOM 683 N N . PHE A 1 89 ? -3.851 2.512 -5.036 1.00 88.31 89 PHE A N 1
ATOM 684 C CA . PHE A 1 89 ? -2.760 1.780 -5.686 1.00 88.31 89 PHE A CA 1
ATOM 685 C C . PHE A 1 89 ? -3.317 0.918 -6.824 1.00 88.31 89 PHE A C 1
ATOM 687 O O . PHE A 1 89 ? -3.981 -0.084 -6.581 1.00 88.31 89 PHE A O 1
ATOM 694 N N . SER A 1 90 ? -3.014 1.291 -8.063 1.00 91.38 90 SER A N 1
ATOM 695 C CA . SER A 1 90 ? -3.368 0.536 -9.267 1.00 91.38 90 SER A CA 1
ATOM 696 C C . SER A 1 90 ? -2.179 -0.306 -9.714 1.00 91.38 90 SER A C 1
ATOM 698 O O . SER A 1 90 ? -1.097 0.235 -9.940 1.00 91.38 90 SER A O 1
ATOM 700 N N . PHE A 1 91 ? -2.365 -1.620 -9.824 1.00 92.44 91 PHE A N 1
ATOM 701 C CA . PHE A 1 91 ? -1.307 -2.540 -10.245 1.00 92.44 91 PHE A CA 1
ATOM 702 C C . PHE A 1 91 ? -0.867 -2.255 -11.689 1.00 92.44 91 PHE A C 1
ATOM 704 O O . PHE A 1 91 ? -1.710 -2.092 -12.569 1.00 92.44 91 PHE A O 1
ATOM 711 N N . ILE A 1 92 ? 0.447 -2.206 -11.923 1.00 91.62 92 ILE A N 1
ATOM 712 C CA . ILE A 1 92 ? 1.039 -2.050 -13.257 1.00 91.62 92 ILE A CA 1
ATOM 713 C C . ILE A 1 92 ? 1.681 -3.369 -13.690 1.00 91.62 92 ILE A C 1
ATOM 715 O O . ILE A 1 92 ? 1.269 -3.958 -14.684 1.00 91.62 92 ILE A O 1
ATOM 719 N N . GLU A 1 93 ? 2.700 -3.822 -12.958 1.00 91.00 93 GLU A N 1
ATOM 720 C CA . GLU A 1 93 ? 3.501 -4.993 -13.327 1.00 91.00 93 GLU A CA 1
ATOM 721 C C . GLU A 1 93 ? 4.160 -5.635 -12.096 1.00 91.00 93 GLU A C 1
ATOM 723 O O . GLU A 1 93 ? 4.401 -4.951 -11.097 1.00 91.00 93 GLU A O 1
ATOM 728 N N . PRO A 1 94 ? 4.456 -6.945 -12.119 1.00 89.56 94 PRO A N 1
ATOM 729 C CA . PRO A 1 94 ? 5.155 -7.600 -11.019 1.00 89.56 94 PRO A CA 1
ATOM 730 C C . PRO A 1 94 ? 6.633 -7.187 -10.980 1.00 89.56 94 PRO A C 1
ATOM 732 O O . PRO A 1 94 ? 7.271 -7.024 -12.017 1.00 89.56 94 PRO A O 1
ATOM 735 N N . VAL A 1 95 ? 7.207 -7.073 -9.779 1.00 86.12 95 VAL A N 1
ATOM 736 C CA . VAL A 1 95 ? 8.648 -6.833 -9.612 1.00 86.12 95 VAL A CA 1
ATOM 737 C C . VAL A 1 95 ? 9.325 -8.159 -9.308 1.00 86.12 95 VAL A C 1
ATOM 739 O O . VAL A 1 95 ? 9.011 -8.814 -8.317 1.00 86.12 95 VAL A O 1
ATOM 742 N N . THR A 1 96 ? 10.277 -8.545 -10.155 1.00 78.00 96 THR A N 1
ATOM 743 C CA . THR A 1 96 ? 11.108 -9.729 -9.918 1.00 78.00 96 THR A CA 1
ATOM 744 C C . THR A 1 96 ? 12.438 -9.270 -9.341 1.00 78.00 96 THR A C 1
ATOM 746 O O . THR A 1 96 ? 13.146 -8.480 -9.960 1.00 78.00 96 THR A O 1
ATOM 749 N N . PHE A 1 97 ? 12.776 -9.738 -8.143 1.00 71.19 97 PHE A N 1
ATOM 750 C CA . PHE A 1 97 ? 14.118 -9.555 -7.608 1.00 71.19 97 PHE A CA 1
ATOM 751 C C . PHE A 1 97 ? 14.995 -10.675 -8.165 1.00 71.19 97 PHE A C 1
ATOM 753 O O . PHE A 1 97 ? 14.870 -11.824 -7.744 1.00 71.19 97 PHE A O 1
ATOM 760 N N . GLU A 1 98 ? 15.873 -10.363 -9.117 1.00 69.06 98 GLU A N 1
ATOM 761 C CA . GLU A 1 98 ? 16.982 -11.264 -9.419 1.00 69.06 98 GLU A CA 1
ATOM 762 C C . GLU A 1 98 ? 17.890 -11.290 -8.183 1.00 69.06 98 GLU A C 1
ATOM 764 O O . GLU A 1 98 ? 18.484 -10.278 -7.805 1.00 69.06 98 GLU A O 1
ATOM 769 N N . LEU A 1 99 ? 17.925 -12.426 -7.482 1.00 57.84 99 LEU A N 1
ATOM 770 C CA . LEU A 1 99 ? 18.798 -12.606 -6.325 1.00 57.84 99 LEU A CA 1
ATOM 771 C C . LEU A 1 99 ? 20.253 -12.383 -6.771 1.00 57.84 99 LEU A C 1
ATOM 773 O O . LEU A 1 99 ? 20.676 -12.998 -7.754 1.00 57.84 99 LEU A O 1
ATOM 777 N N . PRO A 1 100 ? 21.043 -11.540 -6.081 1.00 55.41 100 PRO A N 1
ATOM 778 C CA . PRO A 1 100 ? 22.436 -11.365 -6.445 1.00 55.41 100 PRO A CA 1
ATOM 779 C C . PRO A 1 100 ? 23.191 -12.685 -6.247 1.00 55.41 100 PRO A C 1
ATOM 781 O O . PRO A 1 100 ? 23.178 -13.265 -5.164 1.00 55.41 100 PRO A O 1
ATOM 784 N N . VAL A 1 101 ? 23.805 -13.126 -7.349 1.00 62.09 101 VAL A N 1
ATOM 785 C CA . VAL A 1 101 ? 24.964 -14.020 -7.507 1.00 62.09 101 VAL A CA 1
ATOM 786 C C . VAL A 1 101 ? 25.387 -14.821 -6.275 1.00 62.09 101 VAL A C 1
ATOM 788 O O . VAL A 1 101 ? 25.875 -14.279 -5.284 1.00 62.09 101 VAL A O 1
ATOM 791 N N . THR A 1 102 ? 25.316 -16.146 -6.424 1.00 51.28 102 THR A N 1
ATOM 792 C CA . THR A 1 102 ? 25.939 -17.149 -5.559 1.00 51.28 102 THR A CA 1
ATOM 793 C C . THR A 1 102 ? 27.342 -16.699 -5.161 1.00 51.28 102 THR A C 1
ATOM 795 O O . THR A 1 102 ? 28.212 -16.541 -6.023 1.00 51.28 102 THR A O 1
ATOM 798 N N . ALA A 1 103 ? 27.577 -16.499 -3.863 1.00 57.81 103 ALA A N 1
ATOM 799 C CA . ALA A 1 103 ? 28.931 -16.349 -3.357 1.00 57.81 103 ALA A CA 1
ATOM 800 C C . ALA A 1 103 ? 29.711 -17.606 -3.767 1.00 57.81 103 ALA A C 1
ATOM 802 O O . ALA A 1 103 ? 29.369 -18.715 -3.353 1.00 57.81 103 ALA A O 1
ATOM 803 N N . LYS A 1 104 ? 30.710 -17.451 -4.642 1.00 54.25 104 LYS A N 1
ATOM 804 C CA . LYS A 1 104 ? 31.685 -18.518 -4.867 1.00 54.25 104 LYS A CA 1
ATOM 805 C C . LYS A 1 104 ? 32.413 -18.735 -3.541 1.00 54.25 104 LYS A C 1
ATOM 807 O O . LYS A 1 104 ? 32.986 -17.785 -3.009 1.00 54.25 104 LYS A O 1
ATOM 812 N N . ALA A 1 105 ? 32.289 -19.956 -3.024 1.00 56.84 105 ALA A N 1
ATOM 813 C CA . ALA A 1 105 ? 33.051 -20.470 -1.893 1.00 56.84 105 ALA A CA 1
ATOM 814 C C . ALA A 1 105 ? 34.552 -20.514 -2.207 1.00 56.84 105 ALA A C 1
ATOM 816 O O . ALA A 1 105 ? 34.896 -20.651 -3.407 1.00 56.84 105 ALA A O 1
#

Organism: Paenibacillus thiaminolyticus (NCBI:txid49283)

Nearest PDB structures (foldseek):
  3klw-assembly1_A  TM=4.962E-01  e=5.907E-02  Bordetella pertussis
  4fdb-assembly1_A-2  TM=4.133E-01  e=3.319E-02  Ralstonia pseudosolanacearum GMI1000
  3en2-assembly1_A-2  TM=4.336E-01  e=4.545E-02  Ralstonia solanacearum
  3fhw-assembly1_B  TM=4.808E-01  e=1.775E-01  Bordetella parapertussis
  4p2j-assembly1_A  TM=4.217E-01  e=5.336E-01  Mus musculus

Solvent-accessible surface area (backbone atoms only — not comparable to full-atom values): 6482 Å² total; per-residue (Å²): 93,80,45,80,44,52,26,39,37,63,46,72,46,78,50,73,49,72,37,90,88,75,76,41,79,49,65,22,17,44,39,31,32,35,76,67,67,89,76,87,63,97,80,67,92,75,82,79,72,44,73,41,82,44,57,50,70,53,60,77,69,55,64,67,71,40,13,34,25,42,28,37,36,38,48,47,82,50,103,87,48,80,44,77,47,73,45,74,72,43,75,74,48,74,55,80,80,79,75,81,70,82,80,82,127

Sequence (105 aa):
MEQKMK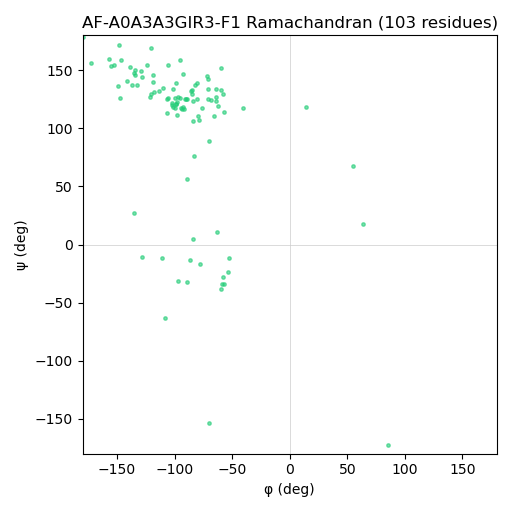VVVLGASRYAFEDEKSGREIEGCKVHYVPIAASTENNQKGLIPKAETMEYSFFNELGTVPGLYEATVTFSMSSKNIKAKVSNFSFIEPVTFELPVTAKA

pLDDT: mean 82.99, std 11.84, range [51.28, 94.06]

Foldseek 3Di:
DKDKFKKFWADKDKDWDADPVPRDIDIWMKIWIWTPDPDPDPDDPDTDIDIATGHRVVVVVDDDPRAMWIWMWDWDDDPPDTDIHIDDTHGDGHDDDPPPDDDDD

Radius of gyration: 17.18 Å; Cα contacts (8 Å, |Δi|>4): 197; chains: 1; bounding box: 50×47×38 Å